Protein AF-A0A9X5X781-F1 (afdb_monomer)

Secondary structure (DSSP, 8-state):
--S---PPPHHHHHHHHHHHHHHHTTT---EEEEETTEEEEEEEPPSSHHHHHHHHHHHHHTT-EEEE-TTSEEEEEEESS------

Mean predicted aligned error: 6.6 Å

Radius of gyration: 12.89 Å; Cα contacts (8 Å, |Δi|>4): 129; chains: 1; bounding box: 39×28×37 Å

Nearest PDB structures (foldseek):
  6mrs-assembly1_A  TM=7.427E-01  e=1.397E-03  synthetic construct
  8utm-assembly1_E  TM=7.417E-01  e=2.953E-03  synthetic construct
  7mwr-assembly1_B  TM=6.929E-01  e=3.346E-03  synthetic construct
  3ehh-assembly1_A  TM=5.591E-01  e=1.803E-02  Bacillus subtilis
  2zvf-assembly1_A  TM=4.579E-01  e=1.601E-01  Archaeoglobus fulgidus

Sequence (87 aa):
YIGPRRPLPAAVEVFAYRIASTLMALGVTLTVRRVHDGVEVSGPAPAVPGVERQLRAIADAAGGTLSTTDRGAVRVWLPEVHPWRSE

pLDDT: mean 81.29, std 13.12, range [38.81, 93.94]

Structure (mmCIF, N/CA/C/O backbone):
data_AF-A0A9X5X781-F1
#
_entry.id   AF-A0A9X5X781-F1
#
loop_
_atom_site.group_PDB
_atom_site.id
_atom_site.type_symbol
_atom_site.label_atom_id
_atom_site.label_alt_id
_atom_site.label_comp_id
_atom_site.label_asym_id
_atom_site.label_entity_id
_atom_site.label_seq_id
_atom_site.pdbx_PDB_ins_code
_atom_site.Cartn_x
_atom_site.Cartn_y
_atom_site.Cartn_z
_atom_site.occupancy
_atom_site.B_iso_or_equiv
_atom_site.auth_seq_id
_atom_site.auth_comp_id
_atom_site.auth_asym_id
_atom_site.auth_atom_id
_atom_site.pdbx_PDB_model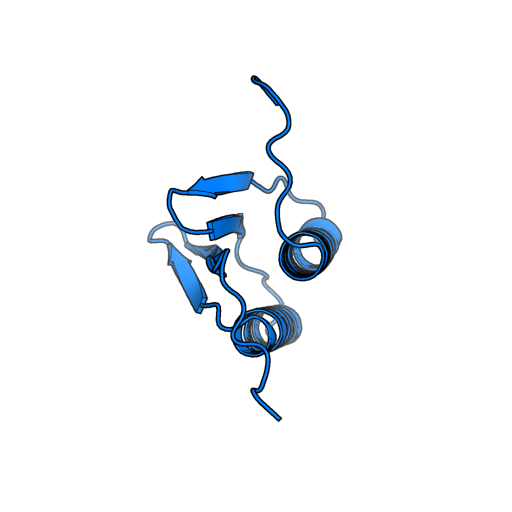_num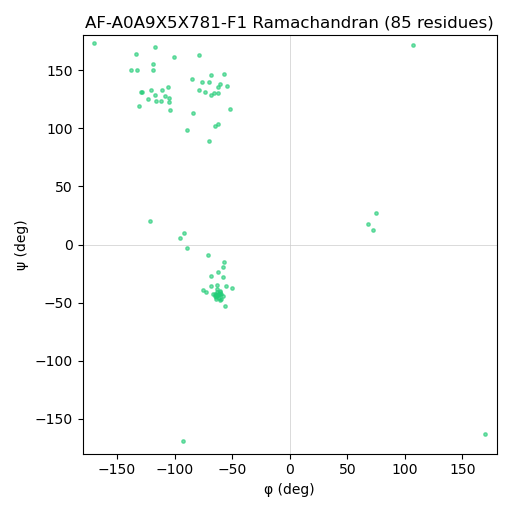
ATOM 1 N N . TYR A 1 1 ? -8.430 2.365 -14.863 1.00 47.59 1 TYR A N 1
ATOM 2 C CA . TYR A 1 1 ? -7.054 2.290 -15.393 1.00 47.59 1 TYR A CA 1
ATOM 3 C C . TYR A 1 1 ? -7.081 2.800 -16.827 1.00 47.59 1 TYR A C 1
ATOM 5 O O . TYR A 1 1 ? -7.958 2.368 -17.561 1.00 47.59 1 TYR A O 1
ATOM 13 N N . ILE A 1 2 ? -6.221 3.756 -17.194 1.00 46.72 2 ILE A N 1
ATOM 14 C CA . ILE A 1 2 ? -6.153 4.349 -18.544 1.00 46.72 2 ILE A CA 1
ATOM 15 C C . ILE A 1 2 ? -4.691 4.282 -19.009 1.00 46.72 2 ILE A C 1
ATOM 17 O O . ILE A 1 2 ? -3.804 4.678 -18.255 1.00 46.72 2 ILE A O 1
ATOM 21 N N . GLY A 1 3 ? -4.452 3.791 -20.230 1.00 60.44 3 GLY A N 1
ATOM 22 C CA . GLY A 1 3 ? -3.124 3.692 -20.854 1.00 60.44 3 GLY A CA 1
ATOM 23 C C . GLY A 1 3 ? -2.557 2.263 -20.951 1.00 60.44 3 GLY A C 1
ATOM 24 O O . GLY A 1 3 ? -3.153 1.325 -20.421 1.00 60.44 3 GLY A O 1
ATOM 25 N N . PRO A 1 4 ? -1.429 2.072 -21.663 1.00 63.22 4 PRO A N 1
ATOM 26 C CA . PRO A 1 4 ? -0.800 0.764 -21.842 1.00 63.22 4 PRO A CA 1
ATOM 27 C C . PRO A 1 4 ? -0.168 0.242 -20.543 1.00 63.22 4 PRO A C 1
ATOM 29 O O . PRO A 1 4 ? 0.487 0.988 -19.806 1.00 63.22 4 PRO A O 1
ATOM 32 N N . ARG A 1 5 ? -0.317 -1.068 -20.290 1.00 66.69 5 ARG A N 1
ATOM 33 C CA . ARG A 1 5 ? 0.320 -1.757 -19.156 1.00 66.69 5 ARG A CA 1
ATOM 34 C C . ARG A 1 5 ? 1.831 -1.738 -19.327 1.00 66.69 5 ARG A C 1
ATOM 36 O O . ARG A 1 5 ? 2.384 -2.531 -20.078 1.00 66.69 5 ARG A O 1
ATOM 43 N N . ARG A 1 6 ? 2.504 -0.852 -18.592 1.00 69.50 6 ARG A N 1
ATOM 44 C CA . ARG A 1 6 ? 3.959 -0.897 -18.435 1.00 69.50 6 ARG A CA 1
ATOM 45 C C . ARG A 1 6 ? 4.294 -1.878 -17.303 1.00 69.50 6 ARG A C 1
ATOM 47 O O . ARG A 1 6 ? 3.954 -1.565 -16.158 1.00 69.50 6 ARG A O 1
ATOM 54 N N . PRO A 1 7 ? 4.933 -3.024 -17.596 1.00 73.00 7 PRO A N 1
ATOM 55 C CA . PRO A 1 7 ? 5.284 -4.004 -16.577 1.00 73.00 7 PRO A CA 1
ATOM 56 C C . PRO A 1 7 ? 6.226 -3.376 -15.548 1.00 73.00 7 PRO A C 1
ATOM 58 O O . PRO A 1 7 ? 7.110 -2.588 -15.893 1.00 73.00 7 PRO A O 1
ATOM 61 N N . LEU A 1 8 ? 5.979 -3.685 -14.281 1.00 78.19 8 LEU A N 1
ATOM 62 C CA . LEU A 1 8 ? 6.895 -3.411 -13.182 1.00 78.19 8 LEU A CA 1
ATOM 63 C C . LEU A 1 8 ? 7.641 -4.704 -12.835 1.00 78.19 8 LEU A C 1
ATOM 65 O O . LEU A 1 8 ? 7.168 -5.791 -13.182 1.00 78.19 8 LEU A O 1
ATOM 69 N N . PRO A 1 9 ? 8.780 -4.629 -12.130 1.00 84.62 9 PRO A N 1
ATOM 70 C CA . PRO A 1 9 ? 9.398 -5.822 -11.570 1.00 84.62 9 PRO A CA 1
ATOM 71 C C . PRO A 1 9 ? 8.397 -6.589 -10.696 1.00 84.62 9 PRO A C 1
ATOM 73 O O . PRO A 1 9 ? 7.687 -5.988 -9.887 1.00 84.62 9 PRO A O 1
ATOM 76 N N . ALA A 1 10 ? 8.355 -7.918 -10.830 1.00 84.50 10 ALA A N 1
ATOM 77 C CA . ALA A 1 10 ? 7.363 -8.759 -10.152 1.00 84.50 10 ALA A CA 1
ATOM 78 C C . ALA A 1 10 ? 7.360 -8.565 -8.625 1.00 84.50 10 ALA A C 1
ATOM 80 O O . ALA A 1 10 ? 6.302 -8.555 -8.002 1.00 84.50 10 ALA A O 1
ATOM 81 N N . ALA A 1 11 ? 8.534 -8.339 -8.026 1.00 83.81 11 ALA A N 1
ATOM 82 C CA . ALA A 1 11 ? 8.657 -8.036 -6.603 1.00 83.81 11 ALA A CA 1
ATOM 83 C C . ALA A 1 11 ? 7.847 -6.788 -6.205 1.00 83.81 11 ALA A C 1
ATOM 85 O O . ALA A 1 11 ? 7.105 -6.824 -5.227 1.00 83.81 11 ALA A O 1
ATOM 86 N N . VAL A 1 12 ? 7.922 -5.713 -6.997 1.00 85.69 12 VAL A N 1
ATOM 87 C CA . VAL A 1 12 ? 7.190 -4.460 -6.750 1.00 85.69 12 VAL A CA 1
ATOM 88 C C . VAL A 1 12 ? 5.684 -4.684 -6.867 1.00 85.69 12 V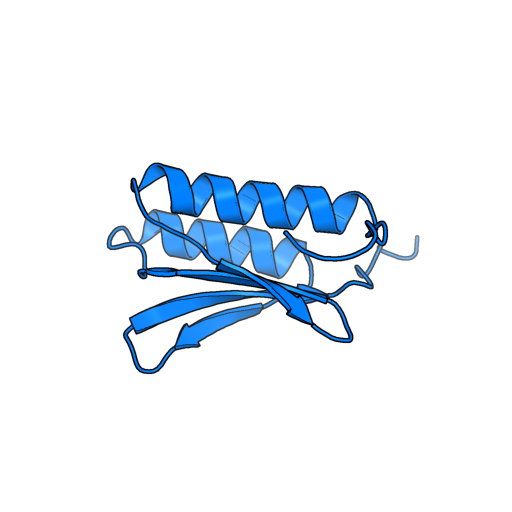AL A C 1
ATOM 90 O O . VAL A 1 12 ? 4.933 -4.218 -6.012 1.00 85.69 12 VAL A O 1
ATOM 93 N N . GLU A 1 13 ? 5.235 -5.440 -7.875 1.00 87.19 13 GLU A N 1
ATOM 94 C CA . GLU A 1 13 ? 3.816 -5.790 -8.022 1.00 87.19 13 GLU A CA 1
ATOM 95 C C . GLU A 1 13 ? 3.309 -6.605 -6.815 1.00 87.19 13 GLU A C 1
ATOM 97 O O . GLU A 1 13 ? 2.238 -6.312 -6.278 1.00 87.19 13 GLU A O 1
ATOM 102 N N . VAL A 1 14 ? 4.095 -7.572 -6.325 1.00 90.25 14 VAL A N 1
ATOM 103 C CA . VAL A 1 14 ? 3.757 -8.383 -5.141 1.00 90.25 14 VAL A CA 1
ATOM 104 C C . VAL A 1 14 ? 3.702 -7.534 -3.870 1.00 90.25 14 VAL A C 1
ATOM 106 O O . VAL A 1 14 ? 2.766 -7.678 -3.080 1.00 90.25 14 VAL A O 1
ATOM 109 N N . PHE A 1 15 ? 4.666 -6.636 -3.655 1.00 90.44 15 PHE A N 1
ATOM 110 C CA . PHE A 1 15 ? 4.657 -5.739 -2.498 1.00 90.44 15 PHE A CA 1
ATOM 111 C C . PHE A 1 15 ? 3.468 -4.775 -2.539 1.00 90.44 15 PHE A C 1
ATOM 113 O O . PHE A 1 15 ? 2.757 -4.645 -1.539 1.00 90.44 15 PHE A O 1
ATOM 120 N N . ALA A 1 16 ? 3.190 -4.173 -3.698 1.00 88.00 16 ALA A N 1
ATOM 121 C CA . ALA A 1 16 ? 2.036 -3.300 -3.888 1.00 88.00 16 ALA A CA 1
ATOM 122 C C . ALA A 1 16 ? 0.719 -4.041 -3.614 1.00 88.00 16 ALA A C 1
ATOM 124 O O . ALA A 1 16 ? -0.145 -3.516 -2.911 1.00 88.00 16 ALA A O 1
ATOM 125 N N . TYR A 1 17 ? 0.589 -5.282 -4.096 1.00 89.69 17 TYR A N 1
ATOM 126 C CA . TYR A 1 17 ? -0.567 -6.127 -3.808 1.00 89.69 17 TYR A CA 1
ATOM 127 C C . TYR A 1 17 ? -0.707 -6.426 -2.313 1.00 89.69 17 TYR A C 1
ATOM 129 O O . TYR A 1 17 ? -1.797 -6.279 -1.767 1.00 89.69 17 TYR A O 1
ATOM 137 N N . ARG A 1 18 ? 0.379 -6.796 -1.622 1.00 91.12 18 ARG A N 1
ATOM 138 C CA . ARG A 1 18 ? 0.344 -7.074 -0.176 1.00 91.12 18 ARG A CA 1
ATOM 139 C C . ARG A 1 18 ? -0.118 -5.854 0.615 1.00 91.12 18 ARG A C 1
ATOM 141 O O . ARG A 1 18 ? -1.030 -5.982 1.426 1.00 91.12 18 ARG A O 1
ATOM 148 N N . ILE A 1 19 ? 0.430 -4.673 0.329 1.00 89.19 19 ILE A N 1
ATOM 149 C CA . ILE A 1 19 ? 0.004 -3.413 0.960 1.00 89.19 19 ILE A CA 1
ATOM 150 C C . ILE A 1 19 ? -1.471 -3.127 0.675 1.00 89.19 19 ILE A C 1
ATOM 152 O O . ILE A 1 19 ? -2.229 -2.845 1.603 1.00 89.19 19 ILE A O 1
ATOM 156 N N . ALA A 1 20 ? -1.895 -3.251 -0.584 1.00 88.62 20 ALA A N 1
ATOM 157 C CA . ALA A 1 20 ? -3.287 -3.049 -0.963 1.00 88.62 20 ALA A CA 1
ATOM 158 C C . ALA A 1 20 ? -4.220 -4.038 -0.247 1.00 88.62 20 ALA A C 1
ATOM 160 O O . ALA A 1 20 ? -5.256 -3.629 0.262 1.00 88.62 20 ALA A O 1
ATOM 161 N N . SER A 1 21 ? -3.843 -5.315 -0.141 1.00 87.50 21 SER A N 1
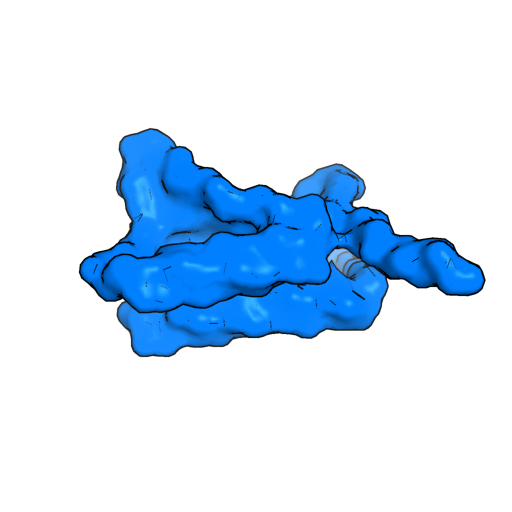ATOM 162 C CA . SER A 1 21 ? -4.632 -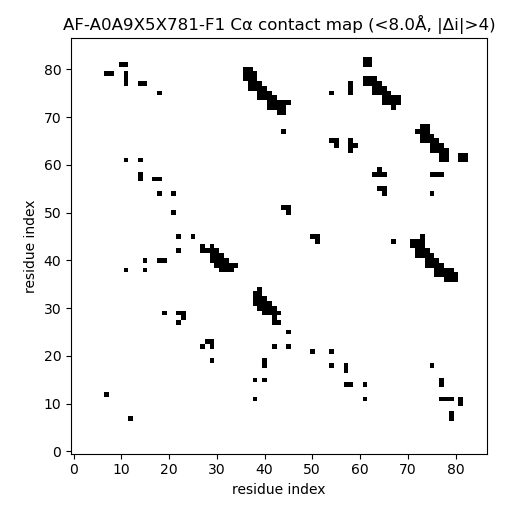6.342 0.550 1.00 87.50 21 SER A CA 1
ATOM 163 C C . SER A 1 21 ? -4.790 -6.046 2.044 1.00 87.50 21 SER A C 1
ATOM 165 O O . SER A 1 21 ? -5.898 -6.124 2.571 1.00 87.50 21 SER A O 1
ATOM 167 N N . THR A 1 22 ? -3.712 -5.607 2.703 1.00 86.00 22 THR A N 1
ATOM 168 C CA . THR A 1 22 ? -3.711 -5.216 4.117 1.00 86.00 22 THR A CA 1
ATOM 169 C C . THR A 1 22 ? -4.626 -4.015 4.365 1.00 86.00 22 THR A C 1
ATOM 171 O O . THR A 1 22 ? -5.332 -3.977 5.368 1.00 86.00 22 THR A O 1
ATOM 174 N N . LEU A 1 23 ? -4.656 -3.050 3.439 1.00 81.88 23 LEU A N 1
ATOM 175 C CA . LEU A 1 23 ? -5.550 -1.893 3.517 1.00 81.88 23 LEU A CA 1
ATOM 176 C C . LEU A 1 23 ? -7.008 -2.251 3.170 1.00 81.88 23 LEU A C 1
ATOM 178 O O . LEU A 1 23 ? -7.922 -1.778 3.839 1.00 81.88 23 LEU A O 1
ATOM 182 N N . MET A 1 24 ? -7.253 -3.109 2.171 1.00 80.81 24 MET A N 1
ATOM 183 C CA . MET A 1 24 ? -8.609 -3.531 1.768 1.00 80.81 24 MET A CA 1
ATOM 184 C C . MET A 1 24 ? -9.315 -4.393 2.809 1.00 80.81 24 MET A C 1
ATOM 186 O O . MET A 1 24 ? -10.541 -4.355 2.872 1.00 80.81 24 MET A O 1
ATOM 190 N N . ALA A 1 25 ? -8.581 -5.127 3.651 1.00 73.12 25 ALA A N 1
ATOM 191 C CA . ALA A 1 25 ? -9.162 -5.869 4.773 1.00 73.12 25 ALA A CA 1
ATOM 192 C C . ALA A 1 25 ? -9.960 -4.968 5.744 1.00 73.12 25 ALA A C 1
ATOM 194 O O . ALA A 1 25 ? -10.750 -5.467 6.540 1.00 73.12 25 ALA A O 1
ATOM 195 N N . LEU A 1 26 ? -9.789 -3.644 5.650 1.00 67.06 26 LEU A N 1
ATOM 196 C CA . LEU A 1 26 ? -10.515 -2.631 6.416 1.00 67.06 26 LEU A CA 1
ATOM 197 C C . LEU A 1 26 ? -11.739 -2.050 5.671 1.00 67.06 26 LEU A C 1
ATOM 199 O O . LEU A 1 26 ? -12.360 -1.115 6.168 1.00 67.06 26 LEU A O 1
ATOM 203 N N . GLY A 1 27 ? -12.097 -2.580 4.493 1.00 61.72 27 GLY A N 1
ATOM 204 C CA . GLY A 1 27 ? -13.321 -2.224 3.758 1.00 61.72 27 GLY A CA 1
ATOM 205 C C . GLY A 1 27 ? -13.292 -0.863 3.053 1.00 61.72 27 GLY A C 1
ATOM 206 O O . GLY A 1 27 ? -14.335 -0.239 2.874 1.00 61.72 27 GLY A O 1
ATOM 207 N N . VAL A 1 28 ? -12.109 -0.377 2.672 1.00 69.50 28 VAL A N 1
ATOM 208 C CA . VAL A 1 28 ? -11.888 1.009 2.227 1.00 69.50 28 VAL A CA 1
ATOM 209 C C . VAL A 1 28 ? -11.377 1.121 0.794 1.00 69.50 28 VAL A C 1
ATOM 211 O O . VAL A 1 28 ? -10.636 0.272 0.299 1.00 69.50 28 VAL A O 1
ATOM 214 N N . THR A 1 29 ? -11.738 2.231 0.146 1.00 79.12 29 THR A N 1
ATOM 215 C CA . THR A 1 29 ? -11.172 2.641 -1.142 1.00 79.12 29 THR A CA 1
ATOM 216 C C . THR A 1 29 ? -9.712 3.037 -0.964 1.00 79.12 29 THR A C 1
ATOM 218 O O . THR A 1 29 ? -9.381 3.885 -0.134 1.00 79.12 29 THR A O 1
ATOM 221 N N . LEU A 1 30 ? -8.846 2.459 -1.791 1.00 86.31 30 LEU A N 1
ATOM 222 C CA . LEU A 1 30 ? -7.433 2.806 -1.866 1.00 86.31 30 LEU A CA 1
ATOM 223 C C . LEU A 1 30 ? -7.072 3.330 -3.250 1.00 86.31 30 LEU A C 1
ATOM 225 O O . LEU A 1 30 ? -7.720 3.021 -4.250 1.00 86.31 30 LEU A O 1
ATOM 229 N N . THR A 1 31 ? -6.014 4.129 -3.297 1.00 88.19 31 THR A N 1
ATOM 230 C CA . THR A 1 31 ? -5.440 4.645 -4.536 1.00 88.19 31 THR A CA 1
ATOM 231 C C . THR A 1 31 ? -4.079 4.013 -4.749 1.00 88.19 31 THR A C 1
ATOM 233 O O . THR A 1 31 ? -3.190 4.151 -3.911 1.00 88.19 31 THR A O 1
ATOM 236 N N . VAL A 1 32 ? -3.907 3.358 -5.896 1.00 87.81 32 VAL A N 1
ATOM 237 C CA . VAL A 1 32 ? -2.599 2.924 -6.392 1.00 87.81 32 VAL A CA 1
ATOM 238 C C . VAL A 1 32 ? -2.203 3.851 -7.528 1.00 87.81 32 VAL A C 1
ATOM 240 O O . VAL A 1 32 ? -2.929 3.978 -8.516 1.00 87.81 32 VAL A O 1
ATOM 243 N N . ARG A 1 33 ? -1.053 4.504 -7.395 1.00 88.56 33 ARG A N 1
ATOM 244 C CA . ARG A 1 33 ? -0.532 5.450 -8.377 1.00 88.56 33 ARG A CA 1
ATOM 245 C C . ARG A 1 33 ? 0.895 5.081 -8.741 1.00 88.56 33 ARG A C 1
ATOM 247 O O . ARG A 1 33 ? 1.738 4.900 -7.872 1.00 88.56 33 ARG A O 1
ATOM 254 N N . ARG A 1 34 ? 1.182 5.023 -10.039 1.00 82.38 34 ARG A N 1
ATOM 255 C CA . ARG A 1 34 ? 2.562 4.977 -10.519 1.00 82.38 34 ARG A CA 1
ATOM 256 C C . ARG A 1 34 ? 3.150 6.384 -10.478 1.00 82.38 34 ARG A C 1
ATOM 258 O O . ARG A 1 34 ? 2.517 7.326 -10.952 1.00 82.38 34 ARG A O 1
ATOM 265 N N . VAL A 1 35 ? 4.350 6.510 -9.934 1.00 83.62 35 VAL A N 1
ATOM 266 C CA . VAL A 1 35 ? 5.171 7.726 -9.968 1.00 83.62 35 VAL A CA 1
ATOM 267 C C . VAL A 1 35 ? 6.457 7.440 -10.747 1.00 83.62 35 VAL A C 1
ATOM 269 O O . VAL A 1 35 ? 6.696 6.289 -11.108 1.00 83.62 35 VAL A O 1
ATOM 272 N N . HIS A 1 36 ? 7.248 8.471 -11.063 1.00 77.31 36 HIS A N 1
ATOM 273 C CA . HIS A 1 36 ? 8.398 8.348 -11.975 1.00 77.31 36 HIS A CA 1
ATOM 274 C C . HIS A 1 36 ? 9.348 7.187 -11.627 1.00 77.31 36 HIS A C 1
ATOM 276 O O . HIS A 1 36 ? 9.754 6.476 -12.543 1.00 77.31 36 HIS A O 1
ATOM 282 N N . ASP A 1 37 ? 9.570 6.933 -10.331 1.00 84.06 37 ASP A N 1
ATOM 283 C CA . ASP A 1 37 ? 10.545 5.946 -9.842 1.00 84.06 37 ASP A CA 1
ATOM 284 C C . ASP A 1 37 ? 9.926 4.845 -8.966 1.00 84.06 37 ASP A C 1
ATOM 286 O O . ASP A 1 37 ? 10.616 4.219 -8.160 1.00 84.06 37 ASP A O 1
ATOM 290 N N . GLY A 1 38 ? 8.612 4.615 -9.061 1.00 88.00 38 GLY A N 1
ATOM 291 C CA . GLY A 1 38 ? 7.975 3.633 -8.191 1.00 88.00 38 GLY A CA 1
ATOM 292 C C . GLY A 1 38 ? 6.455 3.603 -8.180 1.00 88.00 38 GLY A C 1
ATOM 293 O O . GLY A 1 38 ? 5.764 4.129 -9.058 1.00 88.00 38 GLY A O 1
ATOM 294 N N . VAL A 1 39 ? 5.930 2.965 -7.140 1.00 90.62 39 VAL A N 1
ATOM 295 C CA . VAL A 1 39 ? 4.500 2.807 -6.884 1.00 90.62 39 VAL A CA 1
ATOM 296 C C . VAL A 1 39 ? 4.157 3.422 -5.541 1.00 90.62 39 VAL A C 1
ATOM 298 O O . VAL A 1 39 ? 4.803 3.162 -4.533 1.00 90.62 39 VAL A O 1
ATOM 301 N N . GLU A 1 40 ? 3.101 4.216 -5.527 1.00 91.81 40 GLU A N 1
ATOM 302 C CA . GLU A 1 40 ? 2.494 4.751 -4.322 1.00 91.81 40 GLU A CA 1
ATOM 303 C C . GLU A 1 40 ? 1.157 4.044 -4.089 1.00 91.81 40 GLU A C 1
ATOM 305 O O . GLU A 1 40 ? 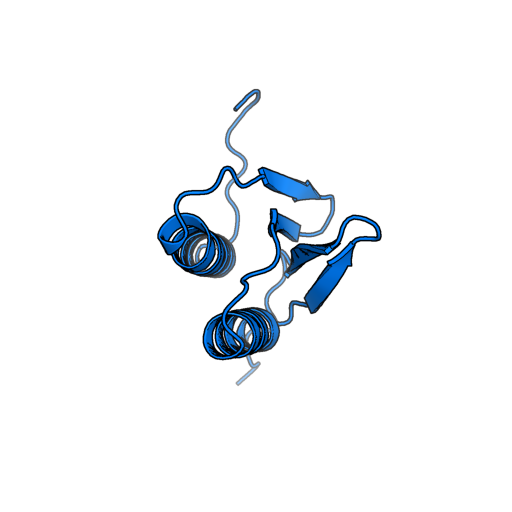0.309 3.988 -4.982 1.00 91.81 40 GLU A O 1
ATOM 310 N N . VAL A 1 41 ? 0.960 3.516 -2.885 1.00 91.12 41 VAL A N 1
ATOM 311 C CA . VAL A 1 41 ? -0.322 2.986 -2.421 1.00 91.12 41 VAL A CA 1
ATOM 312 C C . VAL A 1 41 ? -0.777 3.839 -1.251 1.00 91.12 41 VAL A C 1
ATOM 314 O O . VAL A 1 41 ? -0.051 3.997 -0.274 1.00 91.12 41 VAL A O 1
ATOM 317 N N . SER A 1 42 ? -1.970 4.410 -1.339 1.00 90.25 42 SER A N 1
ATOM 318 C CA . SER A 1 42 ? -2.517 5.261 -0.285 1.00 90.25 42 SER A CA 1
ATOM 319 C C . SER A 1 42 ? -3.955 4.903 0.052 1.00 90.25 42 SER A C 1
ATOM 321 O O . SER A 1 42 ? -4.712 4.427 -0.794 1.00 90.25 42 SER A O 1
ATOM 323 N N . GLY A 1 43 ? -4.322 5.127 1.305 1.00 88.75 43 GLY A N 1
ATOM 324 C CA . GLY A 1 43 ? -5.638 4.829 1.853 1.00 88.75 43 GLY A CA 1
ATOM 325 C C . GLY A 1 43 ? -5.785 5.430 3.250 1.00 88.75 43 GLY A C 1
ATOM 326 O O . GLY A 1 43 ? -4.818 5.975 3.783 1.00 88.75 43 GLY A O 1
ATOM 327 N N . PRO A 1 44 ? -6.975 5.377 3.859 1.00 85.94 44 PRO A N 1
ATOM 328 C CA . PRO A 1 44 ? -7.171 5.879 5.218 1.00 85.94 44 PRO A CA 1
ATOM 329 C C . PRO A 1 44 ? -6.227 5.178 6.204 1.00 85.94 44 PRO A C 1
ATOM 331 O O . PRO A 1 44 ? -5.891 4.005 6.017 1.00 85.94 44 PRO A O 1
ATOM 334 N N . ALA A 1 45 ? -5.769 5.896 7.235 1.00 83.31 45 ALA A N 1
ATOM 335 C CA . ALA A 1 45 ? -4.909 5.281 8.237 1.00 83.31 45 ALA A CA 1
ATOM 336 C C . ALA A 1 45 ? -5.653 4.151 8.963 1.00 83.31 45 ALA A C 1
ATOM 338 O O . ALA A 1 45 ? -6.816 4.316 9.346 1.00 83.31 45 ALA A O 1
ATOM 339 N N . PRO A 1 46 ? -4.995 3.001 9.169 1.00 78.62 46 PRO A N 1
ATOM 340 C CA . PRO A 1 46 ? -5.580 1.927 9.943 1.00 78.62 46 PRO A CA 1
ATOM 341 C C . PRO A 1 46 ? -5.733 2.367 11.403 1.00 78.62 46 PRO A C 1
ATOM 343 O O . PRO A 1 46 ? -4.776 2.810 12.029 1.00 78.62 46 PRO A O 1
ATOM 346 N N . ALA A 1 47 ? -6.920 2.175 11.979 1.00 77.88 47 ALA A N 1
ATOM 347 C CA . ALA A 1 47 ? -7.163 2.439 13.402 1.00 77.88 47 ALA A CA 1
ATOM 348 C C . ALA A 1 47 ? -6.478 1.413 14.333 1.00 77.88 47 ALA A C 1
ATOM 350 O O . ALA A 1 47 ? -6.464 1.580 15.551 1.00 77.88 47 ALA A O 1
ATOM 351 N N . VAL A 1 48 ? -5.926 0.333 13.767 1.00 82.81 48 VAL A N 1
ATOM 352 C CA . VAL A 1 48 ? -5.311 -0.778 14.500 1.00 82.81 48 VAL A CA 1
ATOM 353 C C . VAL A 1 48 ? -3.779 -0.671 14.417 1.00 82.81 48 VAL A C 1
ATOM 355 O O . VAL A 1 48 ? -3.225 -0.874 13.333 1.00 82.81 48 VAL A O 1
ATOM 358 N N . PRO A 1 49 ? -3.058 -0.462 15.539 1.00 79.12 49 PRO A N 1
ATOM 359 C CA . PRO A 1 49 ? -1.597 -0.294 15.539 1.00 79.12 49 PRO A CA 1
ATOM 360 C C . PRO A 1 49 ? -0.810 -1.469 14.935 1.00 79.12 49 PRO A C 1
ATOM 362 O O . PRO A 1 49 ? 0.289 -1.297 14.411 1.00 79.12 49 PRO A O 1
ATOM 365 N N . GLY A 1 50 ? -1.359 -2.688 15.000 1.00 85.56 50 GLY A N 1
ATOM 366 C CA . GLY A 1 50 ? -0.749 -3.873 14.387 1.00 85.56 50 GLY A CA 1
ATOM 367 C C . GLY A 1 50 ? -0.650 -3.778 12.863 1.00 85.56 50 GLY A C 1
ATOM 368 O O . GLY A 1 50 ? 0.344 -4.214 12.288 1.00 85.56 50 GLY A O 1
ATOM 369 N N . VAL A 1 51 ? -1.635 -3.143 12.225 1.00 85.50 51 VAL A N 1
ATOM 370 C CA . VAL A 1 51 ? -1.684 -2.984 10.768 1.00 85.50 51 VAL A CA 1
ATOM 371 C C . VAL A 1 51 ? -0.654 -1.959 10.308 1.00 85.50 51 VAL A C 1
ATOM 373 O O . VAL A 1 51 ? 0.050 -2.202 9.334 1.00 85.50 51 VAL A O 1
ATOM 376 N N . GLU A 1 52 ? -0.486 -0.851 11.031 1.00 87.56 52 GLU A N 1
ATOM 377 C CA . GLU A 1 52 ? 0.546 0.136 10.697 1.00 87.56 52 GLU A CA 1
ATOM 378 C C . GLU A 1 52 ? 1.957 -0.463 10.792 1.00 87.56 52 GLU A C 1
ATOM 380 O O . GLU A 1 52 ? 2.767 -0.289 9.879 1.00 87.56 52 GLU A O 1
ATOM 385 N N . ARG A 1 53 ? 2.237 -1.245 11.847 1.00 89.56 53 ARG A N 1
ATOM 386 C CA . ARG A 1 53 ? 3.510 -1.975 11.982 1.00 89.56 53 ARG A CA 1
ATOM 387 C C . ARG A 1 53 ? 3.731 -2.968 10.845 1.00 89.56 53 ARG A C 1
ATOM 389 O O . ARG A 1 53 ? 4.839 -3.064 10.327 1.00 89.56 53 ARG A O 1
ATOM 396 N N . GLN A 1 54 ? 2.686 -3.681 10.435 1.00 90.94 54 GLN A N 1
ATOM 397 C CA . GLN A 1 54 ? 2.763 -4.597 9.303 1.00 90.94 54 GLN A CA 1
ATOM 398 C C . GLN A 1 54 ? 3.051 -3.851 7.992 1.00 90.94 54 GLN A C 1
ATOM 400 O O . GLN A 1 54 ? 3.901 -4.286 7.219 1.00 90.94 54 GLN A O 1
ATOM 405 N N . LEU A 1 55 ? 2.394 -2.714 7.747 1.00 90.69 55 LEU A N 1
ATOM 406 C CA . LEU A 1 55 ? 2.641 -1.885 6.564 1.00 90.69 55 LEU A CA 1
ATOM 407 C C . LEU A 1 55 ? 4.071 -1.336 6.546 1.00 90.69 55 LEU A C 1
ATOM 409 O O . LEU A 1 55 ? 4.711 -1.363 5.497 1.00 90.69 55 LEU A O 1
ATOM 413 N N . ARG A 1 56 ? 4.582 -0.904 7.705 1.00 92.00 56 ARG A N 1
ATOM 414 C CA . ARG A 1 56 ? 5.978 -0.487 7.892 1.00 92.00 56 ARG A CA 1
ATOM 415 C C . ARG A 1 56 ? 6.941 -1.600 7.495 1.00 92.00 56 ARG A C 1
ATOM 417 O O . ARG A 1 56 ? 7.766 -1.397 6.618 1.00 92.00 56 ARG A O 1
ATOM 424 N N . ALA A 1 57 ? 6.755 -2.794 8.054 1.00 92.69 57 ALA A N 1
ATOM 425 C CA . ALA A 1 57 ? 7.612 -3.942 7.777 1.00 92.69 57 ALA A CA 1
ATOM 426 C C . ALA A 1 57 ? 7.605 -4.342 6.291 1.00 92.69 57 ALA A C 1
ATOM 428 O O . ALA A 1 57 ? 8.651 -4.669 5.735 1.00 92.69 57 ALA A O 1
ATOM 429 N N . ILE A 1 58 ? 6.439 -4.298 5.634 1.00 91.69 58 ILE A N 1
ATOM 430 C CA . ILE A 1 58 ? 6.333 -4.587 4.196 1.00 91.69 58 ILE A CA 1
ATOM 431 C C . ILE A 1 58 ? 7.049 -3.511 3.368 1.00 91.69 58 ILE A C 1
ATOM 433 O O . ILE A 1 58 ? 7.743 -3.853 2.414 1.00 91.69 58 ILE A O 1
ATOM 437 N N . ALA A 1 59 ? 6.893 -2.231 3.722 1.00 91.00 59 ALA A N 1
ATOM 438 C CA . ALA A 1 59 ? 7.562 -1.129 3.038 1.00 91.00 59 ALA A CA 1
ATOM 439 C C . ALA A 1 59 ? 9.087 -1.213 3.198 1.00 91.00 59 ALA A C 1
ATOM 441 O O . ALA A 1 59 ? 9.800 -1.156 2.201 1.00 91.00 59 ALA A O 1
ATOM 442 N N . ASP A 1 60 ? 9.579 -1.439 4.415 1.00 91.75 60 ASP A N 1
ATOM 443 C CA . ASP A 1 60 ? 11.009 -1.555 4.710 1.00 91.75 60 ASP A CA 1
ATOM 444 C C . ASP A 1 60 ? 11.633 -2.743 3.962 1.00 91.75 60 ASP A C 1
ATOM 446 O O . ASP A 1 60 ? 12.679 -2.607 3.327 1.00 91.75 60 ASP A O 1
ATOM 450 N N . ALA A 1 61 ? 10.947 -3.893 3.944 1.00 89.12 61 ALA A N 1
ATOM 451 C CA . ALA A 1 61 ? 11.367 -5.066 3.177 1.00 89.12 61 ALA A CA 1
ATOM 452 C C . ALA A 1 61 ? 11.414 -4.808 1.666 1.00 89.12 61 ALA A C 1
ATOM 454 O O . ALA A 1 61 ? 12.135 -5.510 0.968 1.00 89.12 61 ALA A O 1
ATOM 455 N N . ALA A 1 62 ? 10.662 -3.820 1.170 1.00 86.69 62 ALA A N 1
ATOM 456 C CA . ALA A 1 62 ? 10.656 -3.391 -0.222 1.00 86.69 62 ALA A CA 1
ATOM 457 C C . ALA A 1 62 ? 11.695 -2.286 -0.530 1.00 86.69 62 ALA A C 1
ATOM 459 O O . ALA A 1 62 ? 11.817 -1.876 -1.687 1.00 86.69 62 ALA A O 1
ATOM 460 N N . GLY A 1 63 ? 12.436 -1.790 0.470 1.00 89.31 63 GLY A N 1
ATOM 461 C CA . GLY A 1 63 ? 13.260 -0.577 0.347 1.00 89.31 63 GLY A CA 1
ATOM 462 C C . GLY A 1 63 ? 12.430 0.705 0.186 1.00 89.31 63 GLY A C 1
ATOM 463 O O . GLY A 1 63 ? 12.921 1.714 -0.313 1.00 89.31 63 GLY A O 1
ATOM 464 N N . GLY A 1 64 ? 11.148 0.635 0.537 1.00 91.94 64 GLY A N 1
ATOM 465 C CA . GLY A 1 64 ? 10.177 1.711 0.442 1.00 91.94 64 GLY A CA 1
ATOM 466 C C . GLY A 1 64 ? 10.058 2.532 1.720 1.00 91.94 64 GLY A C 1
ATOM 467 O O . GLY A 1 64 ? 10.847 2.416 2.652 1.00 91.94 64 GLY A O 1
ATOM 468 N N . THR A 1 65 ? 9.038 3.383 1.763 1.00 93.44 65 THR A N 1
ATOM 469 C CA . THR A 1 65 ? 8.732 4.215 2.930 1.00 93.44 65 THR A CA 1
ATOM 470 C C . THR A 1 65 ? 7.235 4.238 3.199 1.00 93.44 65 THR A C 1
ATOM 472 O O . THR A 1 65 ? 6.421 4.131 2.284 1.00 93.44 65 THR A O 1
ATOM 475 N N . LEU A 1 66 ? 6.860 4.391 4.468 1.00 92.88 66 LEU A N 1
ATOM 476 C CA . LEU A 1 66 ? 5.482 4.636 4.886 1.00 92.88 66 LEU A CA 1
ATOM 477 C C . LEU A 1 66 ? 5.406 6.018 5.556 1.00 92.88 66 LEU A C 1
ATOM 479 O O . LEU A 1 66 ? 6.176 6.335 6.464 1.00 92.88 66 LEU A O 1
ATOM 483 N N . SER A 1 67 ? 4.474 6.849 5.114 1.00 92.69 67 SER A N 1
ATOM 484 C CA . SER A 1 67 ? 4.215 8.182 5.653 1.00 92.69 67 SER A CA 1
ATOM 485 C C . SER A 1 67 ? 2.723 8.395 5.875 1.00 92.69 67 SER A C 1
ATOM 487 O O . SER A 1 67 ? 1.879 7.651 5.367 1.00 92.69 67 SER A O 1
ATOM 489 N N . THR A 1 68 ? 2.402 9.422 6.651 1.00 89.38 68 THR A N 1
ATOM 490 C CA . THR A 1 68 ? 1.029 9.860 6.889 1.00 89.38 68 THR A CA 1
ATOM 491 C C . THR A 1 68 ? 0.848 11.209 6.210 1.00 89.38 68 THR A C 1
ATOM 493 O O . THR A 1 68 ? 1.700 12.086 6.312 1.00 89.38 68 THR A O 1
ATOM 496 N N . THR A 1 69 ? -0.238 11.361 5.467 1.00 85.50 69 THR A N 1
ATOM 497 C CA . THR A 1 69 ? -0.616 12.627 4.831 1.00 85.50 69 THR A CA 1
ATOM 498 C C . THR A 1 69 ? -1.258 13.571 5.845 1.00 85.50 69 THR A C 1
ATOM 500 O O . THR A 1 69 ? -1.790 13.124 6.860 1.00 85.50 69 THR A O 1
ATOM 503 N N . ASP A 1 70 ? -1.328 14.859 5.510 1.00 78.50 70 ASP A N 1
ATOM 504 C CA . ASP A 1 70 ? -1.958 15.899 6.342 1.00 78.50 70 ASP A CA 1
ATOM 505 C C . ASP A 1 70 ? -3.441 15.627 6.658 1.00 78.50 70 ASP A C 1
ATOM 507 O O . AS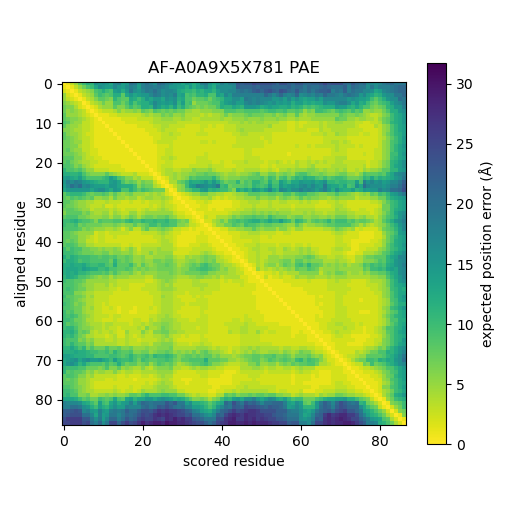P A 1 70 ? -3.995 16.163 7.611 1.00 78.50 70 ASP A O 1
ATOM 511 N N . ARG A 1 71 ? -4.099 14.767 5.867 1.00 76.75 71 ARG A N 1
ATOM 512 C CA . ARG A 1 71 ? -5.489 14.326 6.081 1.00 76.75 71 ARG A CA 1
ATOM 513 C C . ARG A 1 71 ? -5.600 13.045 6.914 1.00 76.75 71 ARG A C 1
ATOM 515 O O . ARG A 1 71 ? -6.665 12.437 6.951 1.00 76.75 71 ARG A O 1
ATOM 522 N N . GLY A 1 72 ? -4.505 12.590 7.523 1.00 80.69 72 GLY A N 1
ATOM 523 C CA . GLY A 1 72 ? -4.463 11.360 8.313 1.00 80.69 72 GLY A CA 1
ATOM 524 C C . GLY A 1 72 ? -4.542 10.077 7.481 1.00 80.69 72 GLY A C 1
ATOM 525 O O . GLY A 1 72 ? -4.769 9.012 8.037 1.00 80.69 72 GLY A O 1
ATOM 526 N N . ALA A 1 73 ? -4.380 10.140 6.157 1.00 86.62 73 ALA A N 1
ATOM 527 C CA . ALA A 1 73 ? -4.307 8.948 5.311 1.00 86.62 73 ALA A CA 1
ATOM 528 C C . ALA A 1 73 ? -2.877 8.393 5.281 1.00 86.62 73 ALA A C 1
ATOM 530 O O . ALA A 1 73 ? -1.918 9.162 5.231 1.00 86.62 73 ALA A O 1
ATOM 531 N N . VAL A 1 74 ? -2.741 7.072 5.260 1.00 90.88 74 VAL A N 1
ATOM 532 C CA . VAL A 1 74 ? -1.474 6.370 5.065 1.00 90.88 74 VAL A CA 1
ATOM 533 C C . VAL A 1 74 ? -1.070 6.410 3.593 1.00 90.88 74 VAL A C 1
ATOM 535 O O . VAL A 1 74 ? -1.893 6.239 2.691 1.00 90.88 74 VAL A O 1
ATOM 538 N N . ARG A 1 75 ? 0.225 6.608 3.353 1.00 92.56 75 ARG A N 1
ATOM 539 C CA . ARG A 1 75 ? 0.865 6.553 2.044 1.00 92.56 75 ARG A CA 1
ATOM 540 C C . ARG A 1 75 ? 2.109 5.678 2.117 1.00 92.56 75 ARG A C 1
ATOM 542 O O . ARG A 1 75 ? 3.049 5.992 2.837 1.00 92.56 75 ARG A O 1
ATOM 549 N N . VAL A 1 76 ? 2.125 4.601 1.345 1.00 93.06 76 VAL A N 1
ATOM 550 C CA . VAL A 1 76 ? 3.294 3.744 1.158 1.00 93.06 76 VAL A CA 1
ATOM 551 C C . VAL A 1 76 ? 3.895 4.020 -0.210 1.00 93.06 76 VAL A C 1
ATOM 553 O O . VAL A 1 76 ? 3.193 3.933 -1.215 1.00 93.06 76 VAL A O 1
ATOM 556 N N . TRP A 1 77 ? 5.184 4.330 -0.255 1.00 93.94 77 TRP A N 1
ATOM 557 C CA . TRP A 1 77 ? 5.964 4.425 -1.483 1.00 93.94 77 TRP A CA 1
ATOM 558 C C . TRP A 1 77 ? 6.881 3.209 -1.614 1.00 93.94 77 TRP A C 1
ATOM 560 O O . TRP A 1 77 ? 7.533 2.815 -0.649 1.00 93.94 77 TRP A O 1
ATOM 570 N N . LEU A 1 78 ? 6.930 2.630 -2.810 1.00 91.19 78 LEU A N 1
ATOM 571 C CA . LEU A 1 78 ? 7.750 1.481 -3.177 1.00 91.19 78 LEU A CA 1
ATOM 572 C C . LEU A 1 78 ? 8.636 1.860 -4.370 1.00 91.19 78 LEU A C 1
ATOM 574 O O . LEU A 1 78 ? 8.079 2.264 -5.397 1.00 91.19 78 LEU A O 1
ATOM 578 N N . PRO A 1 79 ? 9.969 1.711 -4.291 1.00 88.75 79 PRO A N 1
ATOM 579 C CA . PRO A 1 79 ? 10.848 1.977 -5.425 1.00 88.75 79 PRO A CA 1
ATOM 580 C C . PRO A 1 79 ? 10.651 0.948 -6.549 1.00 88.75 79 PRO A C 1
ATOM 582 O O . PRO A 1 79 ? 10.420 -0.232 -6.291 1.00 88.75 79 PRO A O 1
ATOM 585 N N . GLU A 1 80 ? 10.782 1.377 -7.809 1.00 83.06 80 GLU A N 1
ATOM 586 C CA . GLU A 1 80 ? 10.806 0.470 -8.972 1.00 83.06 80 GLU A CA 1
ATOM 587 C C . GLU A 1 80 ? 12.087 -0.386 -8.969 1.00 83.06 80 GLU A C 1
ATOM 589 O O . GLU A 1 80 ? 12.049 -1.570 -9.297 1.00 83.06 80 GLU A O 1
ATOM 594 N N . VAL A 1 81 ? 13.208 0.189 -8.526 1.00 73.62 81 VAL A N 1
ATOM 595 C CA . VAL A 1 81 ? 14.476 -0.512 -8.285 1.00 73.62 81 VAL A CA 1
ATOM 596 C C . VAL A 1 81 ? 14.508 -1.020 -6.854 1.00 73.62 81 VAL A C 1
ATOM 598 O O . VAL A 1 81 ? 14.796 -0.296 -5.904 1.00 73.62 81 VAL A O 1
ATOM 601 N N . HIS A 1 82 ? 14.190 -2.297 -6.709 1.00 61.06 82 HIS A N 1
ATOM 602 C CA . HIS A 1 82 ? 14.350 -2.988 -5.445 1.00 61.06 82 HIS A CA 1
ATOM 603 C C . HIS A 1 82 ? 15.851 -3.240 -5.205 1.00 61.06 82 HIS A C 1
ATOM 605 O O . HIS A 1 82 ? 16.511 -3.728 -6.128 1.00 61.06 82 HIS A O 1
ATOM 611 N N . PRO A 1 83 ? 16.426 -2.934 -4.027 1.00 55.56 83 PRO A N 1
ATOM 612 C CA . PRO A 1 83 ? 17.778 -3.368 -3.708 1.00 55.56 83 PRO A CA 1
ATOM 613 C C . PRO A 1 83 ? 17.744 -4.886 -3.511 1.00 55.56 83 PRO A C 1
ATOM 615 O O . PRO A 1 83 ? 17.510 -5.389 -2.416 1.00 55.56 83 PRO A O 1
ATOM 618 N N . TRP A 1 84 ? 17.936 -5.639 -4.590 1.00 51.94 84 TRP A N 1
ATOM 619 C CA . TRP A 1 84 ? 18.331 -7.033 -4.456 1.00 51.94 84 TRP A CA 1
ATOM 620 C C . TRP A 1 84 ? 19.695 -7.013 -3.769 1.00 51.94 84 TRP A C 1
ATOM 622 O O . TRP A 1 84 ? 20.571 -6.243 -4.167 1.00 51.94 84 TRP A O 1
ATOM 632 N N . ARG A 1 85 ? 19.867 -7.804 -2.703 1.00 44.69 85 ARG A N 1
ATOM 633 C CA . ARG A 1 85 ? 21.204 -8.075 -2.173 1.00 44.69 85 ARG A CA 1
ATOM 634 C C . ARG A 1 85 ? 22.061 -8.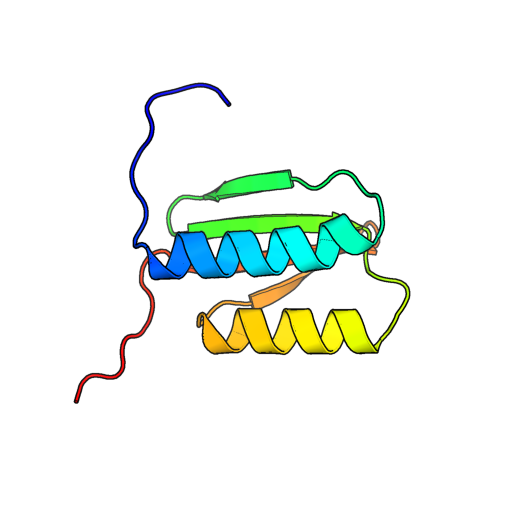551 -3.343 1.00 44.69 85 ARG A C 1
ATOM 636 O O . ARG A 1 85 ? 21.750 -9.581 -3.935 1.00 44.69 85 ARG A O 1
ATOM 643 N N . SER A 1 86 ? 23.099 -7.790 -3.669 1.00 39.03 86 SER A N 1
ATOM 644 C CA . SER A 1 86 ? 24.259 -8.338 -4.353 1.00 39.03 86 SER A CA 1
ATOM 645 C C . SER A 1 86 ? 24.854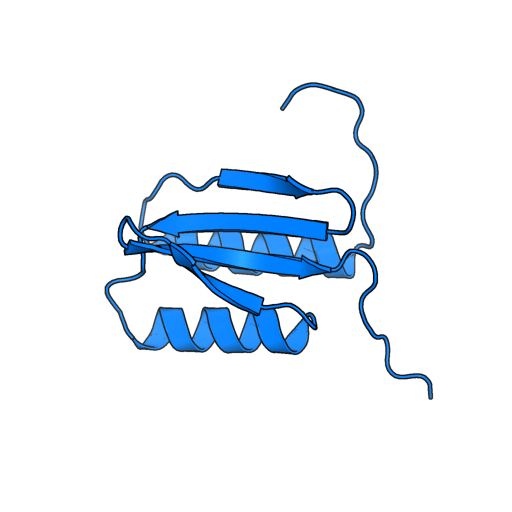 -9.383 -3.409 1.00 39.03 86 SER A C 1
ATOM 647 O O . SER A 1 86 ? 25.425 -9.015 -2.382 1.00 39.03 86 SER A O 1
ATOM 649 N N . GLU A 1 87 ? 24.631 -10.659 -3.702 1.00 38.81 87 GLU A N 1
ATOM 650 C CA . GLU A 1 87 ? 25.565 -11.726 -3.326 1.00 38.81 87 GLU A CA 1
ATOM 651 C C . GLU A 1 87 ? 26.513 -11.973 -4.498 1.00 38.81 87 GLU A C 1
ATOM 653 O O . GLU A 1 87 ? 26.035 -11.930 -5.658 1.00 38.81 87 GLU A O 1
#

Solvent-accessible surface area (backbone atoms only — not comparable to full-atom values): 5243 Å² total; per-residue (Å²): 142,86,82,82,89,74,86,70,54,67,68,51,55,52,51,52,48,52,52,49,51,64,52,42,76,72,79,52,81,65,49,79,44,81,52,99,64,26,42,34,43,34,32,72,49,70,93,45,72,69,55,53,53,49,51,42,54,55,22,55,76,43,69,26,44,70,49,71,45,100,84,58,25,33,36,36,40,34,37,59,75,56,82,69,79,86,126

Foldseek 3Di:
DDDDDDDFPPLQVVLLVVLVVLQCVVVWDWDWDDDPFWIKIKTADDPDPVSVVVNQVSLVQQVWDWDADPVRIIMITGGSDGPDPDD